Protein AF-A0A117N3Y5-F1 (afdb_monomer)

Sequence (104 aa):
MIDDLGLFDAMIEVRSNTKRVLIIYDTPYIRSLPTRLEVTEAGPLGPVTKTFGPLYGDAFSNELETFHRHIMEGTKPLTDLADSRRDLALMAEIIERMKESGGN

pLDDT: mean 87.34, std 13.35, range [41.28, 98.31]

Mean predicted aligned error: 7.06 Å

Foldseek 3Di:
DDDPPPFQFDWDWDDDPFKIWIKTDRDLVDQQDFIKIWIWGADPVGIDIDIDDSDRDRPVVVVVVVVVVCVVVVHADPCHPVNVVVVVVVVVVVVVVVVVVVPD

Organism: Rhizobium loti (NCBI:txid381)

Structure (mmCIF, N/CA/C/O backbone):
data_AF-A0A117N3Y5-F1
#
_entry.id   AF-A0A117N3Y5-F1
#
loop_
_atom_site.group_PDB
_atom_site.id
_atom_site.type_symbol
_atom_site.label_atom_id
_atom_site.label_alt_id
_atom_site.label_comp_id
_atom_site.label_asym_id
_atom_site.label_entity_id
_atom_site.label_seq_id
_atom_site.pdbx_PDB_ins_code
_atom_site.Cartn_x
_atom_site.Cartn_y
_atom_site.Cartn_z
_atom_site.occupancy
_atom_site.B_iso_or_equiv
_atom_site.auth_seq_id
_atom_site.auth_comp_id
_atom_site.auth_asym_id
_atom_site.auth_atom_id
_atom_site.pdbx_PDB_model_num
ATOM 1 N N . MET A 1 1 ? -23.310 -7.457 -10.691 1.00 41.28 1 MET A N 1
ATOM 2 C CA . MET A 1 1 ? -23.616 -8.601 -11.570 1.00 41.28 1 MET A CA 1
ATOM 3 C C . MET A 1 1 ? -22.681 -9.700 -11.109 1.00 41.28 1 MET A C 1
ATOM 5 O O . MET A 1 1 ? -21.489 -9.443 -11.097 1.00 41.28 1 MET A O 1
ATOM 9 N N . ILE A 1 2 ? -23.198 -10.801 -10.567 1.00 45.50 2 ILE A N 1
ATOM 10 C CA . ILE A 1 2 ? -22.378 -11.983 -10.272 1.00 45.50 2 ILE A CA 1
ATOM 11 C C . ILE A 1 2 ? -22.496 -12.833 -11.529 1.00 45.50 2 ILE A C 1
ATOM 13 O O . ILE A 1 2 ? -23.604 -13.248 -11.865 1.00 45.50 2 ILE A O 1
ATOM 17 N N . ASP A 1 3 ? -21.410 -12.967 -12.277 1.00 57.06 3 ASP A N 1
ATOM 18 C CA . ASP A 1 3 ? -21.325 -13.935 -13.363 1.00 57.06 3 ASP A CA 1
ATOM 19 C C . ASP A 1 3 ? -20.876 -15.300 -12.806 1.00 57.06 3 ASP A C 1
ATOM 21 O O . ASP A 1 3 ? -20.231 -15.387 -11.760 1.00 57.06 3 ASP A O 1
ATOM 25 N N . ASP A 1 4 ? -21.248 -16.393 -13.482 1.00 66.38 4 ASP A N 1
ATOM 26 C CA . ASP A 1 4 ? -20.918 -17.780 -13.089 1.00 66.38 4 ASP A CA 1
ATOM 27 C C . ASP A 1 4 ? -19.422 -18.117 -13.259 1.00 66.38 4 ASP A C 1
ATOM 29 O O . ASP A 1 4 ? -19.009 -19.275 -13.167 1.00 66.38 4 ASP A O 1
ATOM 33 N N . LEU A 1 5 ? -18.588 -17.115 -13.540 1.00 64.50 5 LEU A N 1
ATOM 34 C CA . LEU A 1 5 ? -17.196 -17.306 -13.915 1.00 64.50 5 LEU A CA 1
ATOM 35 C C . LEU A 1 5 ? -16.285 -17.511 -12.695 1.00 64.50 5 LEU A C 1
ATOM 37 O O . LEU A 1 5 ? -15.126 -17.884 -12.857 1.00 64.50 5 LEU A O 1
ATOM 41 N N . GLY A 1 6 ? -16.796 -17.308 -11.473 1.00 58.44 6 GLY A N 1
ATOM 42 C CA . GLY A 1 6 ? -16.023 -17.477 -10.237 1.00 58.44 6 GLY A CA 1
ATOM 43 C C . GLY A 1 6 ? -14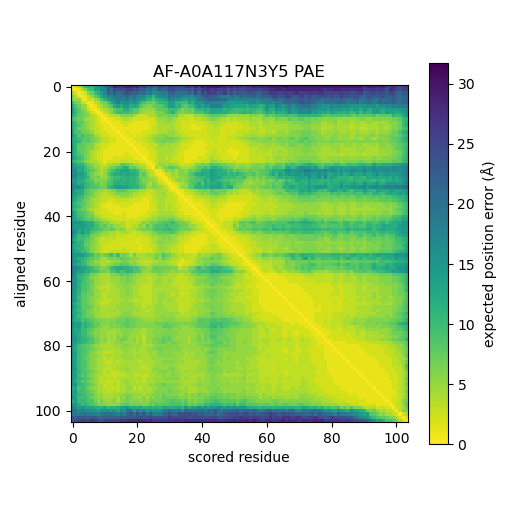.782 -16.581 -10.183 1.00 58.44 6 GLY A C 1
ATOM 44 O O . GLY A 1 6 ? -13.823 -16.902 -9.483 1.00 58.44 6 GLY A O 1
ATOM 45 N N . LEU A 1 7 ? -14.778 -15.487 -10.951 1.00 62.66 7 LEU A N 1
ATOM 46 C CA . LEU A 1 7 ? -13.689 -14.525 -10.978 1.00 62.66 7 LEU A CA 1
ATOM 47 C C . LEU A 1 7 ? -13.799 -13.613 -9.768 1.00 62.66 7 LEU A C 1
ATOM 49 O O . LEU A 1 7 ? -14.840 -13.009 -9.509 1.00 62.66 7 LEU A O 1
ATOM 53 N N . PHE A 1 8 ? -12.692 -13.487 -9.052 1.00 67.19 8 PHE A N 1
ATOM 54 C CA . PHE A 1 8 ? -12.543 -12.446 -8.058 1.00 67.19 8 PHE A CA 1
ATOM 55 C C . PHE A 1 8 ? -11.733 -11.319 -8.689 1.00 67.19 8 PHE A C 1
ATOM 57 O O . PHE A 1 8 ? -10.521 -11.429 -8.839 1.00 67.19 8 PHE A O 1
ATOM 64 N N . ASP A 1 9 ? -12.424 -10.258 -9.096 1.00 71.38 9 ASP A N 1
ATOM 65 C CA . ASP A 1 9 ? -11.805 -9.069 -9.674 1.00 71.38 9 ASP A CA 1
ATOM 66 C C . ASP A 1 9 ? -11.638 -8.009 -8.582 1.00 71.38 9 ASP A C 1
ATOM 68 O O . ASP A 1 9 ? -12.521 -7.182 -8.337 1.00 71.38 9 ASP A O 1
ATOM 72 N N . ALA A 1 10 ? -10.520 -8.086 -7.861 1.00 82.25 10 ALA A N 1
ATOM 73 C CA . ALA A 1 10 ? -10.111 -7.044 -6.936 1.00 82.25 10 ALA A CA 1
ATOM 74 C C . ALA A 1 10 ? -8.854 -6.360 -7.449 1.00 82.25 10 ALA A C 1
ATOM 76 O O . ALA A 1 10 ? -7.738 -6.887 -7.431 1.00 82.25 10 ALA A O 1
ATOM 77 N N . MET A 1 11 ? -9.062 -5.126 -7.885 1.00 88.31 11 MET A N 1
ATOM 78 C CA . MET A 1 11 ? -8.002 -4.266 -8.357 1.00 88.31 11 MET A CA 1
ATOM 79 C C . MET A 1 11 ? -8.159 -2.850 -7.826 1.00 88.31 11 MET A C 1
ATOM 81 O O . MET A 1 11 ? -9.266 -2.336 -7.655 1.00 88.31 11 MET A O 1
ATOM 85 N N . ILE A 1 12 ? -7.020 -2.204 -7.599 1.00 91.31 12 ILE A N 1
ATOM 86 C CA . ILE A 1 12 ? -6.948 -0.767 -7.362 1.00 91.31 12 ILE A CA 1
ATOM 87 C C . ILE A 1 12 ? -6.166 -0.166 -8.515 1.00 91.31 12 ILE A C 1
ATOM 89 O O . ILE A 1 12 ? -5.015 -0.528 -8.765 1.00 91.31 12 ILE A O 1
ATOM 93 N N . GLU A 1 13 ? -6.789 0.783 -9.199 1.00 95.44 13 GLU A N 1
ATOM 94 C CA . GLU A 1 13 ? -6.168 1.505 -10.291 1.00 95.44 13 GLU A CA 1
ATOM 95 C C . GLU A 1 13 ? -6.052 2.991 -9.978 1.00 95.44 13 GLU A C 1
ATOM 97 O O . GLU A 1 13 ? -7.039 3.674 -9.711 1.00 95.44 13 GLU A O 1
ATOM 102 N N . VAL A 1 14 ? -4.835 3.508 -10.100 1.00 96.31 14 VAL A N 1
ATOM 103 C CA . VAL A 1 14 ? -4.540 4.933 -9.998 1.00 96.31 14 VAL A CA 1
ATOM 104 C C . VAL A 1 14 ? -4.100 5.438 -11.366 1.00 96.31 14 VAL A C 1
ATOM 106 O O . VAL A 1 14 ? -3.142 4.934 -11.957 1.00 96.31 14 VAL A O 1
ATOM 109 N N . ARG A 1 15 ? -4.802 6.452 -11.879 1.00 96.31 15 ARG A N 1
ATOM 110 C CA . ARG A 1 15 ? -4.556 7.038 -13.203 1.00 96.31 15 ARG A CA 1
ATOM 111 C C . ARG A 1 15 ? -4.150 8.497 -13.080 1.00 96.31 15 ARG A C 1
ATOM 113 O O . ARG A 1 15 ? -4.737 9.257 -12.316 1.00 96.31 15 ARG A O 1
ATOM 120 N N . SER A 1 16 ? -3.196 8.893 -13.904 1.00 95.75 16 SER A N 1
ATOM 121 C CA . SER A 1 16 ? -2.867 10.276 -14.220 1.00 95.75 16 SER A CA 1
ATOM 122 C C . SER A 1 16 ? -2.868 10.467 -15.740 1.00 95.75 16 SER A C 1
ATOM 124 O O . SER A 1 16 ? -3.107 9.526 -16.498 1.00 95.75 16 SER A O 1
ATOM 126 N N . ASN A 1 17 ? -2.572 11.683 -16.202 1.00 95.31 17 ASN A N 1
ATOM 127 C CA . ASN A 1 17 ? -2.520 11.995 -17.634 1.00 95.31 17 ASN A CA 1
ATOM 128 C C . ASN A 1 17 ? -1.465 11.180 -18.399 1.00 95.31 17 ASN A C 1
ATOM 130 O O . ASN A 1 17 ? -1.612 10.962 -19.597 1.00 95.31 17 ASN A O 1
ATOM 134 N N . THR A 1 18 ? -0.390 10.755 -17.730 1.00 96.19 18 THR A N 1
ATOM 135 C CA . THR A 1 18 ? 0.772 10.120 -18.376 1.00 96.19 18 THR A CA 1
ATOM 136 C C . THR A 1 18 ? 1.162 8.783 -17.760 1.00 96.19 18 THR A C 1
ATOM 138 O O . THR A 1 18 ? 2.078 8.131 -18.263 1.00 96.19 18 THR A O 1
ATOM 141 N N . LYS A 1 19 ? 0.494 8.359 -16.682 1.00 96.88 19 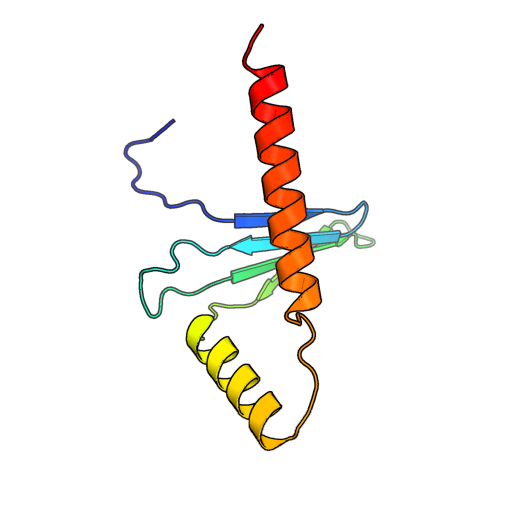LYS A N 1
ATOM 142 C CA . LYS A 1 19 ? 0.832 7.139 -15.954 1.00 96.88 19 LYS A CA 1
ATOM 143 C C . LYS A 1 19 ? -0.411 6.452 -15.406 1.00 96.88 19 LYS A C 1
ATOM 145 O O . LYS A 1 19 ? -1.323 7.096 -14.899 1.00 96.88 19 LYS A O 1
ATOM 150 N N . ARG A 1 20 ? -0.419 5.127 -15.473 1.00 97.50 20 ARG A N 1
ATOM 151 C CA . ARG A 1 20 ? -1.430 4.255 -14.877 1.00 97.50 20 ARG A CA 1
ATOM 152 C C . ARG A 1 20 ? -0.721 3.212 -14.034 1.00 97.50 20 ARG A C 1
ATOM 154 O O . ARG A 1 20 ? 0.249 2.609 -14.485 1.00 97.50 20 ARG A O 1
ATOM 161 N N . VAL A 1 21 ? -1.197 3.034 -12.814 1.00 97.38 21 VAL A N 1
ATOM 162 C CA . VAL A 1 21 ? -0.708 2.033 -11.874 1.00 97.38 21 VAL A CA 1
ATOM 163 C C . VAL A 1 21 ? -1.893 1.159 -11.508 1.00 97.38 21 VAL A C 1
ATOM 165 O O . VAL A 1 21 ? -2.866 1.661 -10.954 1.00 97.38 21 VAL A O 1
ATOM 168 N N . LEU A 1 22 ? -1.820 -0.119 -11.852 1.00 95.44 22 LEU A N 1
ATOM 169 C CA . LEU A 1 22 ? -2.857 -1.105 -11.594 1.00 95.44 22 LEU A CA 1
ATOM 170 C C . LEU A 1 22 ? -2.291 -2.173 -10.659 1.00 95.44 22 LEU A C 1
ATOM 172 O O . LEU A 1 22 ? -1.350 -2.885 -11.007 1.00 95.44 22 LEU A O 1
ATOM 176 N N . ILE A 1 23 ? -2.861 -2.256 -9.464 1.00 91.62 23 ILE A N 1
ATOM 177 C CA . ILE A 1 23 ? -2.581 -3.299 -8.484 1.00 91.62 23 ILE A CA 1
ATOM 178 C C . ILE A 1 23 ? -3.668 -4.353 -8.652 1.00 91.62 23 ILE A C 1
ATOM 180 O O . ILE A 1 23 ? -4.842 -4.045 -8.464 1.00 91.62 23 ILE A O 1
ATOM 184 N N . ILE A 1 24 ? -3.268 -5.571 -9.005 1.00 88.50 24 ILE A N 1
ATOM 185 C CA . ILE A 1 24 ? -4.151 -6.730 -9.1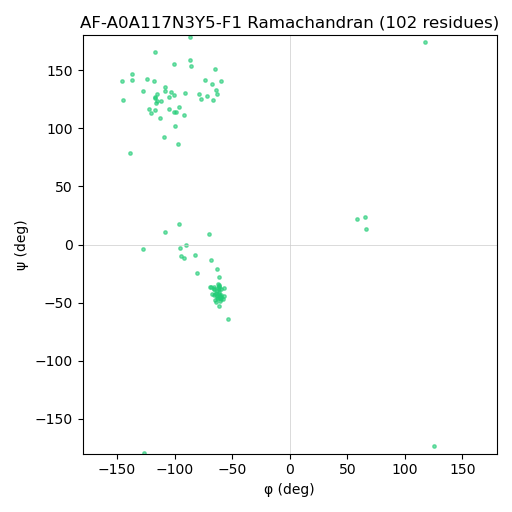43 1.00 88.50 24 ILE A CA 1
ATOM 186 C C . ILE A 1 24 ? -3.912 -7.619 -7.931 1.00 88.50 24 ILE A C 1
ATOM 188 O O . ILE A 1 24 ? -2.795 -8.108 -7.707 1.00 88.50 24 ILE A O 1
ATOM 192 N N . TYR A 1 25 ? -4.958 -7.769 -7.131 1.00 82.12 25 TYR A N 1
ATOM 193 C CA . TYR A 1 25 ? -4.916 -8.444 -5.850 1.00 82.12 25 TYR A CA 1
ATOM 194 C C . TYR A 1 25 ? -6.175 -9.305 -5.728 1.00 82.12 25 TYR A C 1
ATOM 196 O O . TYR A 1 25 ? -7.135 -8.911 -5.075 1.00 82.12 25 TYR A O 1
ATOM 204 N N . ASP A 1 26 ? -6.158 -10.466 -6.392 1.00 72.81 26 ASP A N 1
ATOM 205 C CA . ASP A 1 26 ? -7.330 -11.329 -6.560 1.00 72.81 26 ASP A CA 1
ATOM 206 C C . ASP A 1 26 ? -7.983 -11.655 -5.218 1.00 72.81 26 ASP A C 1
ATOM 208 O O . ASP A 1 26 ? -9.070 -11.191 -4.980 1.00 72.81 26 ASP A O 1
ATOM 212 N N . THR A 1 27 ? -7.369 -12.361 -4.263 1.00 70.38 27 THR A N 1
ATOM 213 C CA . THR A 1 27 ? -8.012 -12.539 -2.942 1.00 70.38 27 THR A CA 1
ATOM 214 C C . THR A 1 27 ? -7.023 -12.553 -1.778 1.00 70.38 27 THR A C 1
ATOM 216 O O . THR A 1 27 ? -6.123 -13.393 -1.752 1.00 70.38 27 THR A O 1
ATOM 219 N N . PRO A 1 28 ? -7.200 -11.680 -0.760 1.00 63.34 28 PRO A N 1
ATOM 220 C CA . PRO A 1 28 ? -6.327 -11.634 0.423 1.00 63.34 28 PRO A CA 1
ATOM 221 C C . PRO A 1 28 ? -6.442 -12.841 1.331 1.00 63.34 28 PRO A C 1
ATOM 223 O O . PRO A 1 28 ? -5.621 -13.007 2.228 1.00 63.34 28 PRO A O 1
ATOM 226 N N . TYR A 1 29 ? -7.470 -13.661 1.139 1.00 66.00 29 TYR A N 1
ATOM 227 C CA . TYR A 1 29 ? -7.789 -14.741 2.062 1.00 66.00 29 TYR A CA 1
ATOM 228 C C . TYR A 1 29 ? -7.129 -16.067 1.671 1.00 66.00 29 TYR A C 1
ATOM 230 O O . TYR A 1 29 ? -7.104 -16.997 2.478 1.00 66.00 29 TYR A O 1
ATOM 238 N N . ILE A 1 30 ? -6.560 -16.160 0.464 1.00 72.12 30 ILE A N 1
ATOM 239 C CA . ILE A 1 30 ? -5.786 -17.321 0.023 1.00 72.12 30 ILE A CA 1
ATOM 240 C C . ILE A 1 30 ? -4.302 -17.013 0.200 1.00 72.12 30 ILE A C 1
ATOM 242 O O . ILE A 1 30 ? -3.735 -16.158 -0.478 1.00 72.12 30 ILE A O 1
ATOM 246 N N . ARG A 1 31 ? -3.651 -17.749 1.106 1.00 67.75 31 ARG A N 1
ATOM 247 C CA . ARG A 1 31 ? -2.196 -17.661 1.274 1.00 67.75 31 ARG A CA 1
ATOM 248 C C . ARG A 1 31 ? -1.496 -18.040 -0.029 1.00 67.75 31 ARG A C 1
ATOM 250 O O . ARG A 1 31 ? -1.888 -19.000 -0.686 1.00 67.75 31 ARG A O 1
ATOM 257 N N . SER A 1 32 ? -0.428 -17.313 -0.346 1.00 68.81 32 SER A N 1
ATOM 258 C CA . SER A 1 32 ? 0.441 -17.585 -1.499 1.00 68.81 32 SER A CA 1
ATOM 259 C C . SER A 1 32 ? -0.213 -17.394 -2.871 1.00 68.81 32 SER A C 1
ATOM 261 O O . SER A 1 32 ? 0.379 -17.801 -3.872 1.00 68.81 32 SER A O 1
ATOM 263 N N . LEU A 1 33 ? -1.386 -16.757 -2.954 1.00 79.06 33 LEU A N 1
ATOM 264 C CA . LEU A 1 33 ? -1.893 -16.290 -4.239 1.00 79.06 33 LEU A CA 1
ATOM 265 C C . LEU A 1 33 ? -1.045 -15.091 -4.696 1.00 79.06 33 LEU A C 1
ATOM 267 O O . LEU A 1 33 ? -0.829 -14.168 -3.906 1.00 79.06 33 LEU A O 1
ATOM 271 N N . PRO A 1 34 ? -0.500 -15.106 -5.923 1.00 83.69 34 PRO A N 1
ATOM 272 C CA . PRO A 1 34 ? 0.415 -14.067 -6.345 1.00 83.69 34 PRO A CA 1
ATOM 273 C C . PRO A 1 34 ? -0.319 -12.762 -6.614 1.00 83.69 34 PRO A C 1
ATOM 275 O O . PRO A 1 34 ? -1.383 -12.735 -7.225 1.00 83.69 34 PRO A O 1
ATOM 278 N N . THR A 1 35 ? 0.320 -11.667 -6.237 1.00 87.00 35 THR A N 1
ATOM 279 C CA . THR A 1 35 ? -0.128 -10.320 -6.583 1.00 87.00 35 THR A CA 1
ATOM 280 C C . THR A 1 35 ? 0.688 -9.795 -7.754 1.00 87.00 35 THR A C 1
ATOM 282 O O . THR A 1 35 ? 1.820 -10.238 -8.007 1.00 87.00 35 THR A O 1
ATOM 285 N N . ARG A 1 36 ? 0.110 -8.858 -8.506 1.00 91.19 36 ARG A N 1
ATOM 286 C CA . ARG A 1 36 ? 0.762 -8.264 -9.672 1.00 91.19 36 ARG A CA 1
ATOM 287 C C . ARG A 1 36 ? 0.549 -6.763 -9.697 1.00 91.19 36 ARG A C 1
ATOM 289 O O . ARG A 1 36 ? -0.526 -6.261 -9.393 1.00 91.19 36 ARG A O 1
ATOM 296 N N . LEU A 1 37 ? 1.592 -6.057 -10.103 1.00 93.31 37 LEU A N 1
ATOM 297 C CA . LEU A 1 37 ? 1.560 -4.624 -10.338 1.00 93.31 37 LEU A CA 1
ATOM 298 C C . LEU A 1 37 ? 1.828 -4.372 -11.818 1.00 93.31 37 LEU A C 1
ATOM 300 O O . LEU A 1 37 ? 2.877 -4.751 -12.339 1.00 93.31 37 LEU A O 1
ATOM 304 N N . GLU A 1 38 ? 0.904 -3.707 -12.494 1.00 96.25 38 GLU A N 1
ATOM 305 C CA . GLU A 1 38 ? 1.133 -3.161 -13.824 1.00 96.25 38 GLU A CA 1
ATOM 306 C C . GLU A 1 38 ? 1.354 -1.653 -13.739 1.00 96.25 38 GLU A C 1
ATOM 308 O O . GLU A 1 38 ? 0.579 -0.916 -13.132 1.00 96.25 38 GLU A O 1
ATOM 313 N N . VAL A 1 39 ? 2.408 -1.175 -14.390 1.00 97.56 39 VAL A N 1
ATOM 314 C CA . VAL A 1 39 ? 2.689 0.250 -14.539 1.00 97.56 39 VAL A CA 1
ATOM 315 C C . VAL A 1 39 ? 2.734 0.571 -16.021 1.00 97.56 39 VAL A C 1
ATOM 317 O O . VAL A 1 39 ? 3.633 0.118 -16.725 1.00 97.56 39 VAL A O 1
ATOM 320 N N . THR A 1 40 ? 1.772 1.355 -16.494 1.00 97.88 40 THR A N 1
ATOM 321 C CA . THR A 1 40 ? 1.764 1.898 -17.855 1.00 97.88 40 THR A CA 1
ATOM 322 C C . THR A 1 40 ? 2.231 3.345 -17.828 1.00 97.88 40 THR A C 1
ATOM 324 O O . THR A 1 40 ? 1.684 4.152 -17.079 1.00 97.88 40 THR A O 1
ATOM 327 N N . GLU A 1 41 ? 3.205 3.697 -18.659 1.00 97.56 41 GLU A N 1
ATOM 328 C CA . GLU A 1 41 ? 3.697 5.069 -18.810 1.00 97.56 41 GLU A CA 1
ATOM 329 C C . GLU A 1 41 ? 3.606 5.507 -20.273 1.00 97.56 41 GLU A C 1
ATOM 331 O O . GLU A 1 41 ? 3.844 4.716 -21.187 1.00 97.56 41 GLU A O 1
ATOM 336 N N . ALA A 1 42 ? 3.253 6.771 -20.505 1.00 95.56 42 ALA A N 1
ATOM 337 C CA . ALA A 1 42 ? 3.281 7.363 -21.834 1.00 95.56 42 ALA A CA 1
ATOM 338 C C . ALA A 1 42 ? 4.732 7.459 -22.335 1.00 95.56 42 ALA A C 1
ATOM 340 O O . ALA A 1 42 ? 5.585 8.059 -21.682 1.00 95.56 42 ALA A O 1
ATOM 341 N N . GLY A 1 43 ? 5.007 6.874 -23.500 1.00 92.00 43 GLY A N 1
ATOM 342 C CA . GLY A 1 43 ? 6.301 6.934 -24.169 1.00 92.00 43 GLY A CA 1
ATOM 343 C C . GLY A 1 43 ? 6.221 7.640 -25.527 1.00 92.00 43 GLY A C 1
ATOM 344 O O . GLY A 1 43 ? 5.133 7.807 -26.082 1.00 92.00 43 GLY A O 1
ATOM 345 N N . PRO A 1 44 ? 7.371 8.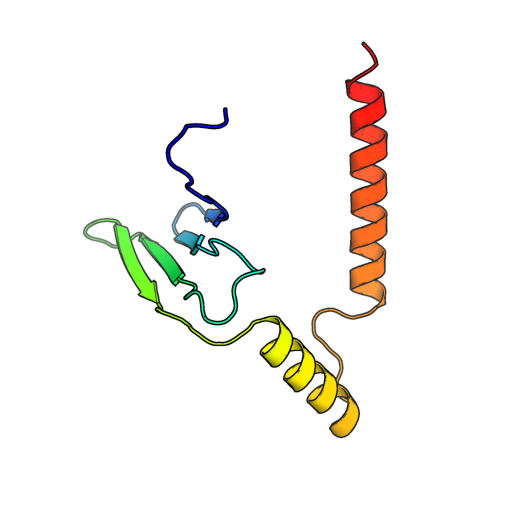023 -26.108 1.00 90.00 44 PRO A N 1
ATOM 346 C CA . PRO A 1 44 ? 7.434 8.730 -27.392 1.00 90.00 44 PRO A CA 1
ATOM 347 C C . PRO A 1 44 ? 6.893 7.916 -28.580 1.00 90.00 44 PRO A C 1
ATOM 349 O O . PRO A 1 44 ? 6.525 8.493 -29.596 1.00 90.00 44 PRO A O 1
ATOM 352 N N . LEU A 1 45 ? 6.833 6.586 -28.455 1.00 93.69 45 LEU A N 1
ATOM 353 C CA . LEU A 1 45 ? 6.312 5.664 -29.474 1.00 93.69 45 LEU A CA 1
ATOM 354 C C . LEU A 1 45 ? 4.953 5.056 -29.085 1.00 93.69 45 LEU A C 1
ATOM 356 O O . LEU A 1 45 ? 4.497 4.108 -29.717 1.00 93.69 45 LEU A O 1
ATOM 360 N N . GLY A 1 46 ? 4.319 5.585 -28.036 1.00 91.94 46 GLY A N 1
ATOM 361 C CA . GLY A 1 46 ? 3.102 5.039 -2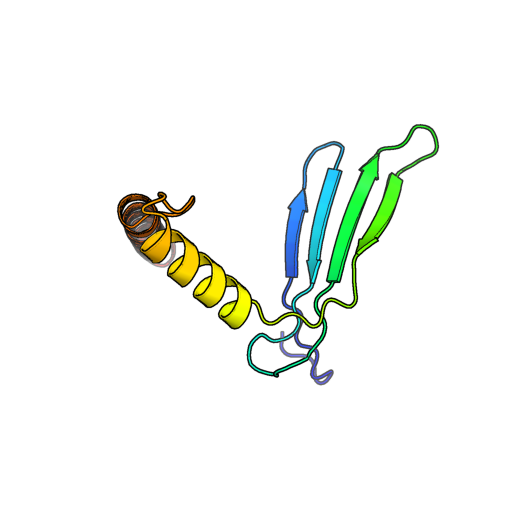7.443 1.00 91.94 46 GLY A CA 1
ATOM 362 C C . GLY A 1 46 ? 3.296 4.584 -25.992 1.00 91.94 46 GLY A C 1
ATOM 363 O O . GLY A 1 46 ? 4.406 4.649 -25.453 1.00 91.94 46 GLY A O 1
ATOM 364 N N . PRO A 1 47 ? 2.208 4.169 -25.323 1.00 94.56 47 PRO A N 1
ATOM 365 C CA . PRO A 1 47 ? 2.254 3.721 -23.938 1.00 94.56 47 PRO A CA 1
ATOM 366 C C . PRO A 1 47 ? 3.037 2.411 -23.796 1.00 94.56 47 PRO A C 1
ATOM 368 O O . PRO A 1 47 ? 2.875 1.484 -24.589 1.00 94.56 47 PRO A O 1
ATOM 371 N N . VAL A 1 48 ? 3.858 2.322 -22.752 1.00 96.44 48 VAL A N 1
ATOM 372 C CA . VAL A 1 48 ? 4.647 1.133 -22.414 1.00 96.44 48 VAL A CA 1
ATOM 373 C C . VAL A 1 48 ? 4.192 0.606 -21.065 1.00 96.44 48 VAL A C 1
ATOM 375 O O . VAL A 1 48 ? 4.186 1.345 -20.082 1.00 96.44 48 VAL A O 1
ATOM 378 N N . THR A 1 49 ? 3.855 -0.682 -21.011 1.00 96.81 49 THR A N 1
ATOM 379 C CA . THR A 1 49 ? 3.428 -1.353 -19.779 1.00 96.81 49 THR A CA 1
ATOM 380 C C . THR A 1 49 ? 4.538 -2.241 -19.245 1.00 96.81 49 THR A C 1
ATOM 382 O O . THR A 1 49 ? 5.057 -3.101 -19.954 1.00 96.81 49 THR A O 1
ATOM 385 N N . LYS A 1 50 ? 4.884 -2.051 -17.974 1.00 96.88 50 LYS A N 1
ATOM 386 C CA . LYS A 1 50 ? 5.775 -2.922 -17.211 1.00 96.88 50 LYS A CA 1
ATOM 387 C C . LYS A 1 50 ? 4.969 -3.690 -16.182 1.00 96.88 50 LYS A C 1
ATOM 389 O O . LYS A 1 50 ? 4.123 -3.129 -15.496 1.00 96.88 50 LYS A O 1
ATOM 394 N N . THR A 1 51 ? 5.261 -4.975 -16.086 1.00 95.88 51 THR A N 1
ATOM 395 C CA . THR A 1 51 ? 4.644 -5.887 -15.130 1.00 95.88 51 THR A CA 1
ATOM 396 C C . THR A 1 51 ? 5.652 -6.255 -14.059 1.00 95.88 51 THR A C 1
ATOM 398 O O . THR A 1 51 ? 6.762 -6.667 -14.389 1.00 95.88 51 THR A O 1
ATOM 401 N N . PHE A 1 52 ? 5.243 -6.171 -12.799 1.00 93.12 52 PHE A N 1
ATOM 402 C CA . PHE A 1 52 ? 6.002 -6.649 -11.654 1.00 93.12 52 PHE A CA 1
ATOM 403 C C . PHE A 1 52 ? 5.237 -7.789 -10.981 1.00 93.12 52 PHE A C 1
ATOM 405 O O . PHE A 1 52 ? 4.045 -7.663 -10.698 1.00 93.12 52 PHE A O 1
ATOM 412 N N . GLY A 1 53 ? 5.936 -8.897 -10.744 1.00 88.38 53 GLY A N 1
ATOM 413 C CA . GLY A 1 53 ? 5.392 -10.119 -10.160 1.00 88.38 53 GLY A CA 1
ATOM 414 C C . GLY A 1 53 ? 5.648 -11.360 -11.025 1.00 88.38 53 GLY A C 1
ATOM 415 O O . GLY A 1 53 ? 6.366 -11.267 -12.025 1.00 88.38 53 GLY A O 1
ATOM 416 N N . PRO A 1 54 ? 5.079 -12.518 -10.651 1.00 86.44 54 PRO A N 1
ATOM 417 C CA . PRO A 1 54 ? 4.192 -12.724 -9.500 1.00 86.44 54 PRO A CA 1
ATOM 418 C C . PRO A 1 54 ? 4.886 -12.458 -8.155 1.00 86.44 54 PRO A C 1
ATOM 420 O O . PRO A 1 54 ? 6.004 -12.917 -7.925 1.00 86.44 54 PRO A O 1
ATOM 423 N N . LEU A 1 55 ? 4.233 -11.699 -7.273 1.00 85.25 55 LEU A N 1
ATOM 424 C CA . LEU A 1 55 ? 4.708 -11.425 -5.917 1.00 85.25 55 LEU A CA 1
ATOM 425 C C . LEU A 1 55 ? 3.956 -12.324 -4.933 1.00 85.25 55 LEU A C 1
ATOM 427 O O . LEU A 1 55 ? 2.752 -12.173 -4.751 1.00 85.25 55 LEU A O 1
ATOM 431 N N . TYR A 1 56 ? 4.676 -13.247 -4.297 1.00 83.31 56 TYR A N 1
ATOM 432 C CA . TYR A 1 56 ? 4.117 -14.205 -3.330 1.00 83.31 56 TYR A CA 1
ATOM 433 C C . TYR A 1 56 ? 4.248 -13.756 -1.870 1.00 83.31 56 TYR A C 1
ATOM 435 O O . TYR A 1 56 ? 3.817 -14.473 -0.968 1.00 83.31 56 TYR A O 1
ATOM 443 N N . GLY A 1 57 ? 4.891 -12.608 -1.634 1.00 78.94 57 GLY A N 1
ATOM 444 C CA . GLY A 1 57 ? 5.030 -12.038 -0.299 1.00 78.94 57 GLY A CA 1
ATOM 445 C C . GLY A 1 57 ? 3.661 -11.681 0.269 1.00 78.94 57 GLY A C 1
ATOM 446 O O . GLY A 1 57 ? 2.872 -11.011 -0.393 1.00 78.94 57 GLY A O 1
ATOM 447 N N . ASP A 1 58 ? 3.396 -12.133 1.488 1.00 79.94 58 ASP A N 1
ATOM 448 C CA . ASP A 1 58 ? 2.156 -11.848 2.198 1.00 79.94 58 ASP A CA 1
ATOM 449 C C . ASP A 1 58 ? 2.181 -10.419 2.765 1.00 79.94 58 ASP A C 1
ATOM 451 O O . ASP A 1 58 ? 3.096 -10.046 3.503 1.00 79.94 58 ASP A O 1
ATOM 455 N N . ALA A 1 59 ? 1.172 -9.614 2.422 1.00 81.00 59 ALA A N 1
ATOM 456 C CA . ALA A 1 59 ? 1.079 -8.223 2.858 1.00 81.00 59 ALA A CA 1
ATOM 457 C C . ALA A 1 59 ? 0.989 -8.103 4.389 1.00 81.00 59 ALA A C 1
ATOM 459 O O . ALA A 1 59 ? 1.621 -7.212 4.957 1.00 81.00 59 ALA A O 1
ATOM 460 N N . PHE A 1 60 ? 0.294 -9.033 5.057 1.00 84.25 60 PHE A N 1
ATOM 461 C CA . PHE A 1 60 ? 0.202 -9.058 6.520 1.00 84.25 60 PHE A CA 1
ATOM 462 C C . PHE A 1 60 ? 1.560 -9.339 7.165 1.00 84.25 60 PHE A C 1
ATOM 464 O O . PHE A 1 60 ? 1.951 -8.672 8.122 1.00 84.25 60 PHE A O 1
ATOM 471 N N . SER A 1 61 ? 2.312 -10.295 6.617 1.00 88.00 61 SER A N 1
ATOM 472 C CA . SER A 1 61 ? 3.671 -10.589 7.078 1.00 88.00 61 SER A CA 1
ATOM 473 C C . SER A 1 61 ? 4.592 -9.367 6.925 1.00 88.00 61 SER A C 1
ATOM 475 O O . SER A 1 61 ? 5.255 -8.976 7.886 1.00 88.00 61 SER A O 1
ATOM 477 N N . ASN A 1 62 ? 4.559 -8.693 5.769 1.00 88.88 62 ASN A N 1
ATOM 478 C CA . ASN A 1 62 ? 5.346 -7.477 5.518 1.00 88.88 62 ASN A CA 1
ATOM 479 C C . ASN A 1 62 ? 4.992 -6.325 6.482 1.00 88.88 62 ASN A C 1
ATOM 481 O O . ASN A 1 62 ? 5.872 -5.570 6.916 1.00 88.88 62 ASN A O 1
ATOM 485 N N . GLU A 1 63 ? 3.705 -6.173 6.809 1.00 91.31 63 GLU A N 1
ATOM 486 C CA . GLU A 1 63 ? 3.223 -5.179 7.770 1.00 91.31 63 GLU A CA 1
ATOM 487 C C . GLU A 1 63 ? 3.746 -5.476 9.180 1.00 91.31 63 GLU A C 1
ATOM 489 O O . GLU A 1 63 ? 4.307 -4.585 9.820 1.00 91.31 63 GLU A O 1
ATOM 494 N N . LEU A 1 64 ? 3.650 -6.727 9.642 1.00 93.50 64 LEU A N 1
ATOM 495 C CA . LEU A 1 64 ? 4.135 -7.136 10.964 1.00 93.50 64 LEU A CA 1
ATOM 496 C C . LEU A 1 64 ? 5.654 -6.983 11.108 1.00 93.50 64 LEU A C 1
ATOM 498 O O . LEU A 1 64 ? 6.125 -6.517 12.147 1.00 93.50 64 LEU A O 1
ATOM 502 N N . GLU A 1 65 ? 6.426 -7.319 10.073 1.00 94.56 65 GLU A N 1
ATOM 503 C CA . GLU A 1 65 ? 7.875 -7.089 10.054 1.00 94.56 65 GLU A CA 1
ATOM 504 C C . GLU A 1 65 ? 8.214 -5.597 10.155 1.00 94.56 65 GLU A C 1
ATOM 506 O O . GLU A 1 65 ? 9.112 -5.195 10.901 1.00 94.56 65 GLU A O 1
ATOM 511 N N . THR A 1 66 ? 7.469 -4.758 9.432 1.00 95.00 66 THR A N 1
ATOM 512 C CA . THR A 1 66 ? 7.643 -3.302 9.463 1.00 95.00 66 THR A CA 1
ATOM 513 C C . THR A 1 66 ? 7.252 -2.718 10.818 1.00 95.00 66 THR A C 1
ATOM 515 O O . THR A 1 66 ? 7.988 -1.897 11.365 1.00 95.00 66 THR A O 1
ATOM 518 N N . PHE A 1 67 ? 6.149 -3.182 11.402 1.00 94.44 67 PHE A N 1
ATOM 519 C CA . PHE A 1 67 ? 5.716 -2.806 12.743 1.00 94.44 67 PHE A CA 1
ATOM 520 C C . PHE A 1 67 ? 6.759 -3.179 13.804 1.00 94.44 67 PHE A C 1
ATOM 522 O O . PHE A 1 67 ? 7.166 -2.330 14.598 1.00 94.44 67 PHE A O 1
ATOM 529 N N . HIS A 1 68 ? 7.255 -4.419 13.774 1.00 96.50 68 HIS A N 1
ATOM 530 C CA . HIS A 1 68 ? 8.323 -4.873 14.663 1.00 96.50 68 HIS A CA 1
ATOM 531 C C . HIS A 1 68 ? 9.576 -3.995 14.533 1.00 96.50 68 HIS A C 1
ATOM 533 O O . HIS A 1 68 ? 10.140 -3.571 15.542 1.00 96.50 68 HIS A O 1
ATOM 539 N N . ARG A 1 69 ? 9.989 -3.662 13.304 1.00 97.00 69 ARG A N 1
ATOM 540 C CA . ARG A 1 69 ? 11.132 -2.773 13.058 1.00 97.00 69 ARG A CA 1
ATOM 541 C C . ARG A 1 69 ? 10.929 -1.388 13.679 1.00 97.00 69 ARG A C 1
ATOM 543 O O . ARG A 1 69 ? 11.828 -0.903 14.359 1.00 97.00 69 ARG A O 1
ATOM 550 N N . HIS A 1 70 ? 9.751 -0.783 13.518 1.00 96.75 70 HIS A N 1
ATOM 551 C CA . HIS A 1 70 ? 9.435 0.508 14.139 1.00 96.75 70 HIS A CA 1
ATOM 552 C C . HIS A 1 70 ? 9.523 0.469 15.669 1.00 96.75 70 HIS A C 1
ATOM 554 O O . HIS A 1 70 ? 10.042 1.410 16.267 1.00 96.75 70 HIS A O 1
ATOM 560 N N . ILE A 1 71 ? 9.088 -0.629 16.299 1.00 96.50 71 ILE A N 1
ATOM 561 C CA . ILE A 1 71 ? 9.231 -0.820 17.749 1.00 96.50 71 ILE A CA 1
ATOM 562 C C . ILE A 1 71 ? 10.707 -0.889 18.149 1.00 96.50 71 ILE A C 1
ATOM 564 O O . ILE A 1 71 ? 11.123 -0.197 19.075 1.00 96.50 71 ILE A O 1
ATOM 568 N N . MET A 1 72 ? 11.492 -1.720 17.461 1.00 98.31 72 MET A N 1
ATOM 569 C CA . MET A 1 72 ? 12.890 -1.966 17.824 1.00 98.31 72 MET A CA 1
ATOM 570 C C . MET A 1 72 ? 13.788 -0.750 17.592 1.00 98.31 72 MET A C 1
ATOM 572 O O . MET A 1 72 ? 14.708 -0.505 18.369 1.00 98.31 72 MET A O 1
ATOM 576 N N . GLU A 1 73 ? 13.528 0.010 16.530 1.00 97.69 73 GLU A N 1
ATOM 577 C CA . GLU A 1 73 ? 14.345 1.158 16.131 1.00 97.69 73 GLU A CA 1
ATOM 578 C C . GLU A 1 73 ? 13.821 2.491 16.686 1.00 97.69 73 GLU A C 1
ATOM 580 O O . GLU A 1 73 ? 14.493 3.514 16.567 1.00 97.69 73 GLU A O 1
ATOM 585 N N . GLY A 1 74 ? 12.619 2.510 17.272 1.00 95.69 74 GLY A N 1
ATOM 586 C CA . GLY A 1 74 ? 11.970 3.735 17.746 1.00 95.69 74 GLY A CA 1
ATOM 587 C C . GLY A 1 74 ? 11.609 4.713 16.621 1.00 95.69 74 GLY A C 1
ATOM 588 O O . GLY A 1 74 ? 11.502 5.918 16.854 1.00 95.69 74 GLY A O 1
ATOM 589 N N . THR A 1 75 ? 11.455 4.220 15.390 1.00 96.06 75 THR A N 1
ATOM 590 C CA . THR A 1 75 ? 11.102 5.038 14.225 1.00 96.06 75 THR A CA 1
ATOM 591 C C . THR A 1 75 ? 9.587 5.194 14.096 1.00 96.06 75 THR A C 1
ATOM 593 O O . THR A 1 75 ? 8.805 4.406 14.625 1.00 96.06 75 THR A O 1
ATOM 596 N N . LYS A 1 76 ? 9.152 6.233 13.378 1.00 93.19 76 LYS A N 1
ATOM 597 C CA . LYS A 1 76 ? 7.731 6.516 13.162 1.00 93.19 76 LYS A CA 1
ATOM 598 C C . LYS A 1 76 ? 7.232 5.831 11.878 1.00 93.19 76 LYS A C 1
ATOM 600 O O . LYS A 1 76 ? 7.877 6.015 10.841 1.00 93.19 76 LYS A O 1
ATOM 605 N N . PRO A 1 77 ? 6.102 5.098 11.907 1.00 94.25 77 PRO A N 1
ATOM 606 C CA . PRO A 1 77 ? 5.490 4.580 10.689 1.00 94.25 77 PRO A CA 1
ATOM 607 C C . PRO A 1 77 ? 4.989 5.717 9.796 1.00 94.25 77 PRO A C 1
ATOM 609 O O . PRO A 1 77 ? 4.615 6.786 10.281 1.00 94.25 77 PRO A O 1
ATOM 612 N N . LEU A 1 78 ? 4.966 5.467 8.484 1.00 92.31 78 LEU A N 1
ATOM 613 C CA . LEU A 1 78 ? 4.422 6.412 7.505 1.00 92.31 78 LEU A CA 1
ATOM 614 C C . LEU A 1 78 ? 2.930 6.686 7.744 1.00 92.31 78 LEU A C 1
ATOM 616 O O . LEU A 1 78 ? 2.487 7.806 7.532 1.00 92.31 78 LEU A O 1
ATOM 620 N N . THR A 1 79 ? 2.193 5.659 8.170 1.00 91.62 79 THR A N 1
ATOM 621 C CA . THR A 1 79 ? 0.772 5.703 8.523 1.00 91.62 79 THR A CA 1
ATOM 622 C C . THR A 1 79 ? 0.641 5.547 10.034 1.00 91.62 79 THR A C 1
ATOM 624 O O . THR A 1 79 ? 0.658 4.429 10.555 1.00 91.62 79 THR A O 1
ATOM 627 N N . ASP A 1 80 ? 0.598 6.663 10.756 1.00 93.38 80 ASP A N 1
ATOM 628 C CA . ASP A 1 80 ? 0.509 6.641 12.216 1.00 93.38 80 ASP A CA 1
ATOM 629 C C . ASP A 1 80 ? -0.943 6.556 12.727 1.00 93.38 80 ASP A C 1
ATOM 631 O O . ASP A 1 80 ? -1.912 6.560 11.967 1.00 93.38 80 ASP A O 1
ATOM 635 N N . LEU A 1 81 ? -1.115 6.495 14.051 1.00 93.38 81 LEU A N 1
ATOM 636 C CA . LEU A 1 81 ? -2.445 6.445 14.664 1.00 93.38 81 LEU A CA 1
ATOM 637 C C . LEU A 1 81 ? -3.298 7.689 14.353 1.00 93.38 81 LEU A C 1
ATOM 639 O O . LEU A 1 81 ? -4.523 7.594 14.247 1.00 93.38 81 LEU A O 1
ATOM 643 N N . ALA A 1 82 ? -2.678 8.867 14.253 1.00 95.88 82 ALA A N 1
ATOM 644 C CA . ALA A 1 82 ? -3.396 10.089 13.920 1.00 95.88 82 ALA A CA 1
ATOM 645 C C . ALA A 1 82 ? -3.872 10.060 12.462 1.00 95.88 82 ALA A C 1
ATOM 647 O O . ALA A 1 82 ? -4.985 10.515 12.198 1.00 95.88 82 ALA A O 1
ATOM 648 N N . ASP A 1 83 ? -3.082 9.487 11.554 1.00 96.31 83 ASP A N 1
ATOM 649 C CA . ASP A 1 83 ? -3.459 9.220 10.167 1.00 96.31 83 ASP A CA 1
ATOM 650 C C . ASP A 1 83 ? -4.645 8.254 10.105 1.00 96.31 83 ASP A C 1
ATOM 652 O O . ASP A 1 83 ? -5.692 8.632 9.579 1.00 96.31 83 ASP A O 1
ATOM 656 N N . SER A 1 84 ? -4.568 7.091 10.766 1.00 95.06 84 SER A N 1
ATOM 657 C CA . SER A 1 84 ? -5.682 6.128 10.806 1.00 95.06 84 SER A CA 1
ATOM 658 C C . SER A 1 84 ? -6.972 6.735 11.360 1.00 95.06 84 SER A C 1
ATOM 660 O O . SER A 1 84 ? -8.070 6.452 10.884 1.00 95.06 84 SER A 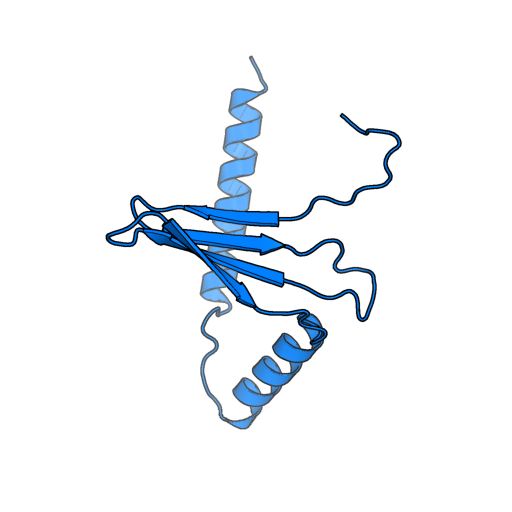O 1
ATOM 662 N N . ARG A 1 85 ? -6.872 7.611 12.367 1.00 97.50 85 ARG A N 1
ATOM 663 C CA . ARG A 1 85 ? -8.048 8.300 12.915 1.00 97.50 85 ARG A CA 1
ATOM 664 C C . ARG A 1 85 ? -8.680 9.253 11.899 1.00 97.50 85 ARG A C 1
ATOM 666 O O . ARG A 1 85 ? -9.902 9.393 11.892 1.00 97.50 85 ARG A O 1
ATOM 673 N N . ARG A 1 86 ? -7.875 9.924 11.068 1.00 97.94 86 ARG A N 1
ATOM 674 C CA . ARG A 1 86 ? -8.390 10.784 9.992 1.00 97.94 86 ARG A CA 1
ATOM 675 C C . ARG A 1 86 ? -9.119 9.956 8.938 1.00 97.94 86 ARG A C 1
ATOM 677 O O . ARG A 1 86 ? -10.183 10.385 8.503 1.00 97.94 86 ARG A O 1
ATOM 684 N N . ASP A 1 87 ? -8.617 8.767 8.616 1.00 97.00 87 ASP A N 1
ATOM 685 C CA . ASP A 1 87 ? -9.288 7.851 7.687 1.00 97.00 87 ASP A CA 1
ATOM 686 C C . ASP A 1 87 ? -10.662 7.422 8.218 1.00 97.00 87 ASP A C 1
ATOM 688 O O . ASP A 1 87 ? -11.656 7.519 7.502 1.00 97.00 87 ASP A O 1
ATOM 692 N N . LEU A 1 88 ? -10.756 7.041 9.498 1.00 97.94 88 LEU A N 1
ATOM 693 C CA . LEU A 1 88 ? -12.036 6.679 10.122 1.00 97.94 88 LEU A CA 1
ATOM 694 C C . LEU A 1 88 ? -13.038 7.841 10.131 1.00 97.94 88 LEU A C 1
ATOM 696 O O . LEU A 1 88 ? -14.224 7.636 9.876 1.00 97.94 88 LEU A O 1
ATOM 700 N N . ALA A 1 89 ? -12.571 9.061 10.408 1.00 98.06 89 ALA A N 1
ATOM 701 C CA . ALA A 1 89 ? -13.420 10.248 10.371 1.00 98.06 89 ALA A CA 1
ATOM 702 C C . ALA A 1 89 ? -13.937 10.533 8.950 1.00 98.06 89 ALA A C 1
ATOM 704 O O . ALA A 1 89 ? -15.122 10.810 8.777 1.00 98.06 89 ALA A O 1
ATOM 705 N N . LEU A 1 90 ? -13.073 10.405 7.938 1.00 98.00 90 LEU A N 1
ATOM 706 C CA . LEU A 1 90 ? -13.451 1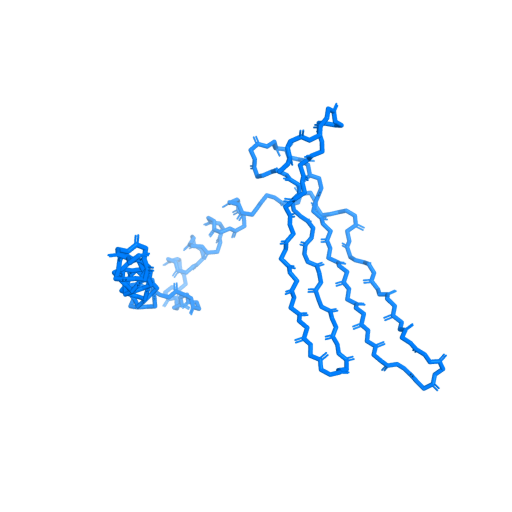0.561 6.534 1.00 98.00 90 LEU A CA 1
ATOM 707 C C . LEU A 1 90 ? -14.470 9.498 6.101 1.00 98.00 90 LEU A C 1
ATOM 709 O O . LEU A 1 90 ? -15.465 9.826 5.459 1.00 98.00 90 LEU A O 1
ATOM 713 N N . MET A 1 91 ? -14.261 8.233 6.478 1.00 97.94 91 MET A N 1
ATOM 714 C CA . MET A 1 91 ? -15.214 7.154 6.198 1.00 97.94 91 MET A CA 1
ATOM 715 C C . MET A 1 91 ? -16.583 7.440 6.822 1.00 97.94 91 MET A C 1
ATOM 717 O O . MET A 1 91 ? -17.605 7.263 6.160 1.00 97.94 91 MET A O 1
ATOM 721 N N . ALA A 1 92 ? -16.613 7.921 8.069 1.00 97.50 92 ALA A N 1
ATOM 722 C CA . ALA A 1 92 ? -17.852 8.312 8.732 1.00 97.50 92 ALA A CA 1
ATOM 723 C C . AL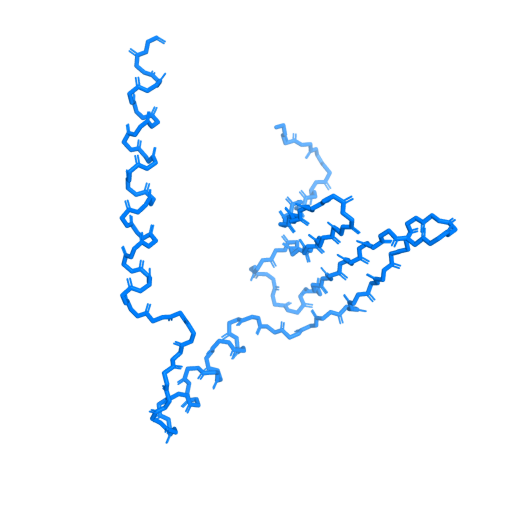A A 1 92 ? -18.562 9.458 7.991 1.00 97.50 92 ALA A C 1
ATOM 725 O O . ALA A 1 92 ? -19.765 9.370 7.761 1.00 97.50 92 ALA A O 1
ATOM 726 N N . GLU A 1 93 ? -17.830 10.490 7.557 1.00 97.94 93 GLU A N 1
ATOM 727 C CA . GLU A 1 93 ? -18.403 11.588 6.769 1.00 97.94 93 GLU A CA 1
ATOM 728 C C . GLU A 1 93 ? -19.018 11.084 5.456 1.00 97.94 93 GLU A C 1
ATOM 730 O O . GLU A 1 93 ? -20.157 11.432 5.142 1.00 97.94 93 GLU A O 1
ATOM 735 N N . ILE A 1 94 ? -18.308 10.227 4.714 1.00 97.00 94 ILE A N 1
ATOM 736 C CA . ILE A 1 94 ? -18.815 9.637 3.466 1.00 97.00 94 ILE A CA 1
ATOM 737 C C . ILE A 1 94 ? -20.125 8.880 3.723 1.00 97.00 94 ILE A C 1
ATOM 739 O O . ILE A 1 94 ? -21.098 9.076 2.995 1.00 97.00 94 ILE A O 1
ATOM 743 N N . ILE A 1 95 ? -20.172 8.054 4.773 1.00 96.38 95 ILE A N 1
ATOM 744 C CA . ILE A 1 95 ? -21.363 7.275 5.139 1.00 96.38 95 ILE A CA 1
ATOM 745 C C . ILE A 1 95 ? -22.550 8.192 5.454 1.00 96.38 95 ILE A C 1
ATOM 747 O O . ILE A 1 95 ? -23.660 7.924 4.993 1.00 96.38 95 ILE A O 1
ATOM 751 N N . GLU A 1 96 ? -22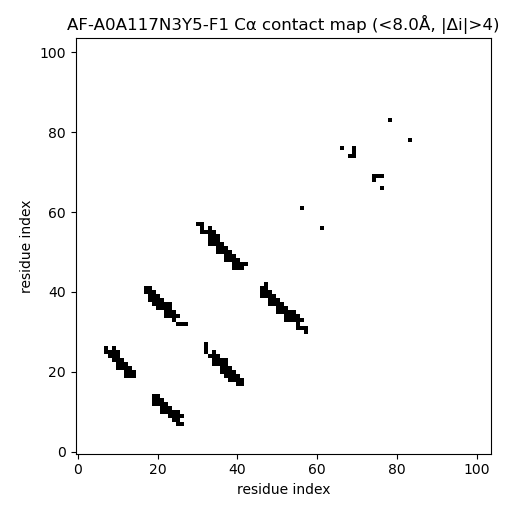.342 9.273 6.208 1.00 96.50 96 GLU A N 1
ATOM 752 C CA . GLU A 1 96 ? -23.417 10.223 6.516 1.00 96.50 96 GLU A CA 1
ATOM 753 C C . GLU A 1 96 ? -23.949 10.912 5.250 1.00 96.50 96 GLU A C 1
ATOM 755 O O . GLU A 1 96 ? -25.157 10.902 5.010 1.00 96.50 96 GLU A O 1
ATOM 760 N N . ARG A 1 97 ? -23.071 11.391 4.357 1.00 95.94 97 ARG A N 1
ATOM 761 C CA . ARG A 1 97 ? -23.492 11.995 3.075 1.00 95.94 97 ARG A CA 1
ATOM 762 C C . ARG A 1 97 ? -24.241 11.016 2.168 1.00 95.94 97 ARG A C 1
ATOM 764 O O . ARG A 1 97 ? -25.153 11.410 1.436 1.00 95.94 97 ARG A O 1
ATOM 771 N N . MET A 1 98 ? -23.875 9.734 2.203 1.00 94.81 98 MET A N 1
ATOM 772 C CA . MET A 1 98 ? -24.578 8.693 1.449 1.00 94.81 98 MET A CA 1
ATOM 773 C C . MET A 1 98 ? -26.010 8.486 1.954 1.00 94.81 98 MET A C 1
ATOM 775 O O . MET A 1 98 ? -26.911 8.304 1.136 1.00 94.81 98 MET A O 1
ATOM 779 N N . LYS A 1 99 ? -26.247 8.552 3.273 1.00 92.69 99 LYS A N 1
ATOM 780 C CA . LYS A 1 99 ? -27.601 8.453 3.850 1.00 92.69 99 LYS A CA 1
ATOM 781 C C . LYS A 1 99 ? -28.489 9.617 3.416 1.00 92.69 99 LYS A C 1
ATOM 783 O O . LYS A 1 99 ? -29.644 9.394 3.070 1.00 92.69 99 LYS A O 1
ATOM 788 N N . GLU A 1 100 ? -27.942 10.831 3.392 1.00 89.06 100 GLU A N 1
ATOM 789 C CA . GLU A 1 100 ? -28.651 12.032 2.925 1.00 89.06 100 GLU A CA 1
ATOM 790 C C . GLU A 1 100 ? -29.057 11.917 1.447 1.00 89.06 100 GLU A C 1
ATOM 792 O O . GLU A 1 100 ? -30.148 12.330 1.063 1.00 89.06 100 GLU A O 1
ATOM 797 N N . SER A 1 101 ? -28.200 11.308 0.623 1.00 77.44 101 SER A N 1
ATOM 798 C CA . SER A 1 101 ? -28.424 11.160 -0.823 1.00 77.44 101 SER A CA 1
ATOM 799 C C . SER A 1 101 ? -29.367 10.003 -1.189 1.00 77.44 101 SER A C 1
ATOM 801 O O . SER A 1 101 ? -29.975 10.030 -2.253 1.00 77.44 101 SER A O 1
ATOM 803 N N . GLY A 1 102 ? -29.488 8.982 -0.331 1.00 65.56 102 GLY A N 1
ATOM 804 C CA . GLY A 1 102 ? -30.382 7.830 -0.526 1.00 65.56 102 GLY A CA 1
ATOM 805 C C . GLY A 1 102 ? -31.793 8.004 0.053 1.00 65.56 102 GLY A C 1
ATOM 806 O O . GLY A 1 102 ? -32.600 7.083 -0.044 1.00 65.56 102 GLY A O 1
ATOM 807 N N . GLY A 1 103 ? -32.076 9.150 0.681 1.00 57.78 103 GLY A N 1
ATOM 808 C CA . GLY A 1 103 ? -33.359 9.485 1.309 1.00 57.78 103 GLY A CA 1
ATOM 809 C C . GLY A 1 103 ? -34.319 10.314 0.447 1.00 57.78 103 GLY A C 1
ATOM 810 O O . GLY A 1 103 ? -35.234 10.913 1.010 1.00 57.78 103 GLY A O 1
ATOM 811 N N . ASN A 1 104 ? -34.116 10.375 -0.876 1.00 45.03 104 ASN A N 1
ATOM 812 C CA . ASN A 1 104 ? -34.998 11.060 -1.830 1.00 45.03 104 ASN A CA 1
ATOM 813 C C . ASN A 1 104 ? -35.492 10.114 -2.928 1.00 45.03 104 ASN A C 1
ATOM 815 O O . ASN A 1 104 ? -34.630 9.490 -3.586 1.00 45.03 104 ASN A O 1
#

Secondary structure (DSSP, 8-state):
---TT-----EEEEE-SSEEEEEE---TTSTTPPEEEEEEEEEBTEEEEEEEEEE---HHHHHHHHHHHHHHHTPPPSS-HHHHHHHHHHHHHHHHHHHHHT--

Nearest PDB structures (foldseek):
  3v2u-assembly1_B  TM=5.644E-01  e=2.227E+00  Saccharomyces cerevisiae S288C
  3btu-assembly2_D  TM=5.791E-01  e=3.537E+00  Saccharomyces cerevisiae
  3df6-assembly2_D  TM=4.743E-01  e=3.338E+00  Captovirus AFV1
  2h36-assembly1_X  TM=5.622E-01  e=7.078E+00  Sulfolobus islandicus filamentous virus
  2q5t-assembly1_A  TM=6.248E-01  e=8.419E+00  Vibrio cholerae

Solvent-accessible surface area (backbone atoms only — not comparable to full-atom values): 6295 Å² total; per-residue (Å²): 134,88,68,97,76,78,75,61,88,37,68,52,72,51,76,58,100,55,38,36,40,36,40,42,48,51,57,93,84,48,86,70,59,57,29,37,38,39,41,35,36,67,46,99,92,46,74,46,75,47,77,46,65,80,38,57,77,53,68,68,58,56,48,52,54,49,51,51,47,28,66,77,69,71,51,81,64,94,75,40,73,70,52,55,50,51,52,54,51,49,52,51,51,54,53,52,55,48,54,66,66,70,70,115

Radius of gyration: 18.81 Å; Cα contacts (8 Å, |Δi|>4): 103; chains: 1; bounding box: 49×30×47 Å